Protein AF-A0AA38FJ65-F1 (afdb_monomer)

Solvent-accessible surface area (backbone atoms only — not comparable to full-atom values): 4771 Å² total; per-residue (Å²): 138,94,56,74,66,57,56,56,50,50,54,50,48,56,53,51,52,64,65,42,51,59,53,58,55,50,49,57,59,56,74,70,44,100,36,76,45,82,35,53,45,43,93,92,55,47,74,42,74,68,48,42,52,55,48,48,52,39,58,74,73,66,55,80,61,49,75,45,43,57,78,80,39,79,79,76,76,116

Structure (mmCIF, N/CA/C/O backbone):
data_AF-A0AA38FJ65-F1
#
_entry.id   AF-A0AA38FJ65-F1
#
loop_
_atom_site.group_PDB
_atom_site.id
_atom_site.type_symbol
_atom_site.label_atom_id
_atom_site.label_alt_id
_atom_site.label_comp_id
_atom_site.label_asym_id
_atom_site.label_entity_id
_atom_site.label_seq_id
_atom_site.pdbx_PDB_ins_code
_atom_site.Cartn_x
_atom_site.Cartn_y
_atom_site.Cartn_z
_atom_site.occupancy
_atom_site.B_iso_or_equiv
_atom_site.auth_seq_id
_atom_site.auth_comp_id
_atom_site.auth_asym_id
_atom_site.auth_atom_id
_atom_site.pdbx_PDB_model_num
ATOM 1 N N . CYS A 1 1 ? 23.074 -0.687 -48.239 1.00 44.44 1 CYS A N 1
ATOM 2 C CA . CYS A 1 1 ? 23.369 -0.984 -46.815 1.00 44.44 1 CYS A CA 1
ATOM 3 C C . CYS A 1 1 ? 22.114 -0.813 -45.953 1.00 44.44 1 CYS A C 1
ATOM 5 O O . CYS A 1 1 ? 21.881 0.254 -45.396 1.00 44.44 1 CYS A O 1
ATOM 7 N N . ARG A 1 2 ? 21.259 -1.839 -45.904 1.00 53.94 2 ARG A N 1
ATOM 8 C CA . ARG A 1 2 ? 19.887 -1.772 -45.378 1.00 53.94 2 ARG A CA 1
ATOM 9 C C . ARG A 1 2 ? 19.8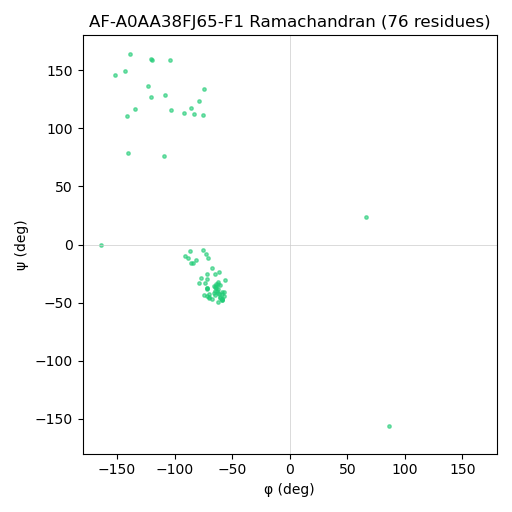10 -2.541 -44.050 1.00 53.94 2 ARG A C 1
ATOM 11 O O . ARG A 1 2 ? 19.377 -3.677 -44.058 1.00 53.94 2 ARG A O 1
ATOM 18 N N . ASN A 1 3 ? 20.323 -1.975 -42.948 1.00 57.84 3 ASN A N 1
ATOM 19 C CA . ASN A 1 3 ? 20.080 -2.534 -41.597 1.00 57.84 3 ASN A CA 1
ATOM 20 C C . ASN A 1 3 ? 20.392 -1.614 -40.395 1.00 57.84 3 ASN A C 1
ATOM 22 O O . ASN A 1 3 ? 20.147 -2.020 -39.262 1.00 57.84 3 ASN A O 1
ATOM 26 N N . ARG A 1 4 ? 20.870 -0.372 -40.585 1.00 57.72 4 ARG A N 1
ATOM 27 C CA . ARG A 1 4 ? 21.219 0.520 -39.453 1.00 57.72 4 ARG A CA 1
ATOM 28 C C . ARG A 1 4 ? 20.028 0.874 -38.544 1.00 57.72 4 ARG A C 1
ATOM 30 O O . ARG A 1 4 ? 20.207 0.977 -37.338 1.00 57.72 4 ARG A O 1
ATOM 37 N N . GLY A 1 5 ? 18.810 0.962 -39.085 1.00 60.69 5 GLY A N 1
ATOM 38 C CA . GLY A 1 5 ? 17.603 1.208 -38.284 1.00 60.69 5 GLY A CA 1
ATOM 39 C C . GLY A 1 5 ? 17.169 0.020 -37.419 1.00 60.69 5 GLY A C 1
ATOM 40 O O . GLY A 1 5 ? 16.550 0.218 -36.382 1.00 60.69 5 GLY A O 1
ATOM 41 N N . LYS A 1 6 ? 17.524 -1.217 -37.796 1.00 70.38 6 LYS A N 1
ATOM 42 C CA . LYS A 1 6 ? 17.078 -2.428 -37.089 1.00 70.38 6 LYS A CA 1
ATOM 43 C C . LYS A 1 6 ? 17.761 -2.574 -35.726 1.00 70.38 6 LYS A C 1
ATOM 45 O O . LYS A 1 6 ? 17.107 -2.955 -34.765 1.00 70.38 6 LYS A O 1
ATOM 50 N N . LEU A 1 7 ? 19.044 -2.208 -35.643 1.00 65.81 7 LEU A N 1
ATOM 51 C CA . LEU A 1 7 ? 19.821 -2.249 -34.401 1.00 65.81 7 LEU A CA 1
ATOM 52 C C . LEU A 1 7 ? 19.381 -1.151 -33.422 1.00 65.81 7 LEU A C 1
ATOM 54 O O . LEU A 1 7 ? 19.147 -1.440 -32.255 1.00 65.81 7 LEU A O 1
ATOM 58 N N . ALA A 1 8 ? 19.177 0.079 -33.909 1.00 70.94 8 ALA A N 1
ATOM 59 C CA . ALA A 1 8 ? 18.674 1.186 -33.092 1.00 70.94 8 ALA A CA 1
ATOM 60 C C . ALA A 1 8 ? 17.263 0.910 -32.542 1.00 70.94 8 ALA A C 1
ATOM 62 O O . ALA A 1 8 ? 16.980 1.209 -31.385 1.00 70.94 8 ALA A O 1
ATOM 63 N N . ASN A 1 9 ? 16.393 0.282 -33.342 1.00 74.00 9 ASN A N 1
ATOM 64 C CA . ASN A 1 9 ? 15.043 -0.069 -32.905 1.00 74.00 9 ASN A CA 1
ATOM 65 C C . ASN A 1 9 ? 15.034 -1.253 -31.925 1.00 74.00 9 ASN A C 1
ATOM 67 O O . ASN A 1 9 ? 14.207 -1.290 -31.023 1.00 74.00 9 ASN A O 1
ATOM 71 N N . MET A 1 10 ? 15.963 -2.204 -32.070 1.00 73.75 10 MET A N 1
ATOM 72 C CA . MET A 1 10 ? 16.111 -3.330 -31.144 1.00 73.75 10 MET A CA 1
ATOM 73 C C . MET A 1 10 ? 16.645 -2.865 -29.783 1.00 73.75 10 MET A C 1
ATOM 75 O O . MET A 1 10 ? 16.058 -3.203 -28.763 1.00 73.75 10 MET A O 1
ATOM 79 N N . PHE A 1 11 ? 17.670 -2.005 -29.770 1.00 73.38 11 PHE A N 1
ATOM 80 C CA . PHE A 1 11 ? 18.174 -1.379 -28.542 1.00 73.38 11 PHE A CA 1
ATOM 81 C C . PHE A 1 11 ? 17.103 -0.536 -27.841 1.00 73.38 11 PHE A C 1
ATOM 83 O O . PHE A 1 11 ? 16.915 -0.657 -26.635 1.00 73.38 11 PHE A O 1
ATOM 90 N N . ARG A 1 12 ? 16.355 0.280 -28.593 1.00 74.62 12 ARG A N 1
ATOM 91 C CA . ARG A 1 12 ? 15.263 1.094 -28.042 1.00 74.62 12 ARG A CA 1
ATOM 92 C C . ARG A 1 12 ? 14.131 0.238 -27.470 1.00 74.62 12 ARG A C 1
ATOM 94 O O . ARG A 1 12 ? 13.601 0.587 -26.425 1.00 74.62 12 ARG A O 1
ATOM 101 N N . LYS A 1 13 ? 13.810 -0.896 -28.102 1.00 73.31 13 LYS A N 1
ATOM 102 C CA . LYS A 1 13 ? 12.816 -1.850 -27.593 1.00 73.31 13 LYS A CA 1
ATOM 103 C C . LYS A 1 13 ? 13.266 -2.499 -26.282 1.00 73.31 13 LYS A C 1
ATOM 105 O O . LYS A 1 13 ? 12.467 -2.589 -25.366 1.00 73.31 13 LYS A O 1
ATOM 110 N N . SER A 1 14 ? 14.539 -2.879 -26.163 1.00 70.75 14 SER A N 1
ATOM 111 C CA . SER A 1 14 ? 15.079 -3.438 -24.916 1.00 70.75 14 SER A CA 1
ATOM 112 C C . SER A 1 14 ? 15.082 -2.430 -23.762 1.00 70.75 14 SER A C 1
ATOM 114 O O . SER A 1 14 ? 14.811 -2.810 -22.627 1.00 70.75 14 SER A O 1
ATOM 116 N N . ILE A 1 15 ? 15.343 -1.147 -24.042 1.00 73.12 15 ILE A N 1
ATOM 117 C CA . ILE A 1 15 ? 15.266 -0.085 -23.026 1.00 73.12 15 ILE A CA 1
ATOM 118 C C . ILE A 1 15 ? 13.811 0.124 -22.574 1.00 73.12 15 ILE A C 1
ATOM 120 O O . ILE A 1 15 ? 13.546 0.122 -21.374 1.00 73.12 15 ILE A O 1
ATOM 124 N N . ASP A 1 16 ? 12.866 0.218 -23.511 1.00 69.12 16 ASP A N 1
ATOM 125 C CA . ASP A 1 16 ? 11.425 0.353 -23.237 1.00 69.12 16 ASP A CA 1
ATOM 126 C C . ASP A 1 16 ? 10.884 -0.830 -22.405 1.00 69.12 16 ASP A C 1
ATOM 128 O O . ASP A 1 16 ? 10.178 -0.655 -21.415 1.00 69.12 16 ASP A O 1
ATOM 132 N N . GLU A 1 17 ? 11.321 -2.053 -22.717 1.00 70.62 17 GLU A N 1
ATOM 133 C CA . GLU A 1 17 ? 10.908 -3.265 -22.008 1.00 70.62 17 GLU A CA 1
ATOM 134 C C . GLU A 1 17 ? 11.394 -3.296 -20.548 1.00 70.62 17 GLU A C 1
ATOM 136 O O . GLU A 1 17 ? 10.646 -3.745 -19.674 1.00 70.62 17 GLU A O 1
ATOM 141 N N . SER A 1 18 ? 12.598 -2.772 -20.282 1.00 68.12 18 SER A N 1
ATOM 142 C CA . SER A 1 18 ? 13.161 -2.659 -18.929 1.00 68.12 18 SER A CA 1
ATOM 143 C C . SER A 1 18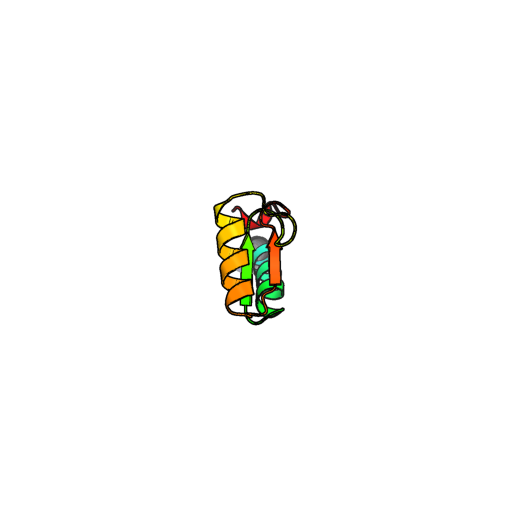 ? 12.477 -1.588 -18.073 1.00 68.12 18 SER A C 1
ATOM 145 O O . SER A 1 18 ? 12.234 -1.824 -16.892 1.00 68.12 18 SER A O 1
ATOM 147 N N . VAL A 1 19 ? 12.093 -0.454 -18.669 1.00 71.56 19 VAL A N 1
ATOM 148 C CA . VAL A 1 19 ? 11.437 0.664 -17.966 1.00 71.56 19 VAL A CA 1
ATOM 149 C C . VAL A 1 19 ? 9.949 0.387 -17.724 1.00 71.56 19 VAL A C 1
ATOM 151 O O . VAL A 1 19 ? 9.396 0.771 -16.693 1.00 71.56 19 VAL A O 1
ATOM 154 N N . ASP A 1 20 ? 9.290 -0.336 -18.630 1.00 73.81 20 ASP A N 1
ATOM 155 C CA . ASP A 1 20 ? 7.867 -0.645 -18.486 1.00 73.81 20 ASP A CA 1
ATOM 156 C C . ASP A 1 20 ? 7.578 -1.889 -17.641 1.00 73.81 20 ASP A C 1
ATOM 158 O O . ASP A 1 20 ? 6.438 -2.090 -17.216 1.00 73.81 20 ASP A O 1
ATOM 162 N N . ALA A 1 21 ? 8.559 -2.760 -17.388 1.00 73.75 21 ALA A N 1
ATOM 163 C CA . ALA A 1 21 ? 8.334 -3.957 -16.577 1.00 73.75 21 ALA A CA 1
ATOM 164 C C . ALA A 1 21 ? 7.822 -3.630 -15.150 1.00 73.75 21 ALA A C 1
ATOM 166 O O . ALA A 1 21 ? 6.790 -4.197 -14.767 1.00 73.75 21 ALA A O 1
ATOM 167 N N . PRO A 1 22 ? 8.420 -2.674 -14.408 1.00 73.62 22 PRO A N 1
ATOM 168 C CA . PRO A 1 22 ? 7.880 -2.164 -13.143 1.00 73.62 22 PRO A CA 1
ATOM 169 C C . PRO A 1 22 ? 6.485 -1.548 -13.278 1.00 73.62 22 PRO A C 1
ATOM 171 O O . PRO A 1 22 ? 5.562 -1.899 -12.538 1.00 73.62 22 PRO A O 1
ATOM 174 N N . ARG A 1 23 ? 6.299 -0.676 -14.280 1.00 78.31 23 ARG A N 1
ATOM 175 C CA . ARG A 1 23 ? 5.029 0.025 -14.532 1.00 78.31 23 ARG A CA 1
ATOM 176 C C . ARG A 1 23 ? 3.880 -0.943 -14.776 1.00 78.31 23 ARG A C 1
ATOM 178 O O . ARG A 1 23 ? 2.806 -0.766 -14.213 1.00 78.31 23 ARG A O 1
ATOM 185 N N . ARG A 1 24 ? 4.107 -2.004 -15.556 1.00 80.31 24 ARG A N 1
ATOM 186 C CA . ARG A 1 24 ? 3.109 -3.052 -15.823 1.00 80.31 24 ARG A CA 1
ATOM 187 C C . ARG A 1 24 ? 2.713 -3.819 -14.561 1.00 80.31 24 ARG A C 1
ATOM 189 O O . ARG A 1 24 ? 1.560 -4.231 -14.445 1.00 80.31 24 ARG A O 1
ATOM 196 N N . LYS A 1 25 ? 3.643 -4.026 -13.624 1.00 79.06 25 LYS A N 1
ATOM 197 C CA . LYS A 1 25 ? 3.359 -4.685 -12.339 1.00 79.06 25 LYS A CA 1
ATOM 198 C C . LYS A 1 25 ? 2.499 -3.787 -11.447 1.00 79.06 25 LYS A C 1
ATOM 200 O O . LYS A 1 25 ? 1.482 -4.252 -10.941 1.00 79.06 25 LYS A O 1
ATOM 205 N N . LEU A 1 26 ? 2.854 -2.506 -11.337 1.00 80.50 26 LEU A N 1
ATOM 206 C CA . LEU A 1 26 ? 2.080 -1.509 -10.590 1.00 80.50 26 LEU A CA 1
ATOM 207 C C . LEU A 1 26 ? 0.676 -1.313 -11.168 1.00 80.50 26 LEU A C 1
ATOM 209 O O . LEU A 1 26 ? -0.285 -1.282 -10.405 1.00 80.50 26 LEU A O 1
ATOM 213 N N . HIS A 1 27 ? 0.537 -1.274 -12.496 1.00 81.69 27 HIS A N 1
ATOM 214 C CA . HIS A 1 27 ? -0.766 -1.145 -13.155 1.00 81.69 27 HIS A CA 1
ATOM 215 C C . HIS A 1 27 ? -1.729 -2.266 -12.759 1.00 81.69 27 HIS A C 1
ATOM 217 O O . HIS A 1 27 ? -2.869 -2.010 -12.398 1.00 81.69 27 HIS A O 1
ATOM 223 N N . LYS A 1 28 ? -1.249 -3.515 -12.726 1.00 83.19 28 LYS A N 1
ATOM 224 C CA . LYS A 1 28 ? -2.070 -4.660 -12.300 1.00 83.19 28 LYS A CA 1
ATOM 225 C C . LYS A 1 28 ? -2.535 -4.554 -10.848 1.00 83.19 28 LYS A C 1
ATOM 227 O O . LYS A 1 28 ? -3.613 -5.037 -10.520 1.00 83.19 28 LYS A O 1
ATOM 232 N N . ILE A 1 29 ? -1.710 -3.975 -9.977 1.00 82.00 29 ILE A N 1
ATOM 233 C CA . ILE A 1 29 ? -2.044 -3.781 -8.561 1.00 82.00 29 ILE A CA 1
ATOM 234 C C . ILE A 1 29 ? -3.063 -2.647 -8.422 1.00 82.00 29 ILE A C 1
ATOM 236 O O . ILE A 1 29 ? -4.052 -2.806 -7.709 1.00 82.00 29 ILE A O 1
ATOM 240 N N . TRP A 1 30 ? -2.860 -1.544 -9.144 1.00 79.56 30 TRP A N 1
ATOM 241 C CA . TRP A 1 30 ? -3.780 -0.409 -9.191 1.00 79.56 30 TRP A CA 1
ATOM 242 C C . TRP A 1 30 ? -5.170 -0.817 -9.688 1.00 79.56 30 TRP A C 1
ATOM 244 O O . TRP A 1 30 ? -6.166 -0.526 -9.037 1.00 79.56 30 TRP A O 1
ATOM 254 N N . ASP A 1 31 ? -5.234 -1.568 -10.787 1.00 84.25 31 ASP A N 1
ATOM 255 C CA . ASP A 1 31 ? -6.494 -1.988 -11.408 1.00 84.25 31 ASP A CA 1
ATOM 256 C C . ASP A 1 31 ? -7.234 -3.074 -10.599 1.00 84.25 31 ASP A C 1
ATOM 258 O O . ASP A 1 31 ? -8.373 -3.419 -10.910 1.00 84.25 31 ASP A O 1
ATOM 262 N N . SER A 1 32 ? -6.613 -3.629 -9.548 1.00 83.00 32 SER A N 1
ATOM 263 C CA . SER A 1 32 ? -7.204 -4.722 -8.764 1.00 83.00 32 SER A CA 1
ATOM 264 C C . SER A 1 32 ? -8.379 -4.286 -7.889 1.00 83.00 32 SER A C 1
ATOM 266 O O . SER A 1 32 ? -9.263 -5.093 -7.596 1.00 83.00 32 SER A O 1
ATOM 268 N N . LYS A 1 33 ? -8.382 -3.030 -7.437 1.00 84.94 33 LYS A N 1
ATOM 269 C CA . LYS A 1 33 ? -9.344 -2.509 -6.466 1.00 84.94 33 LYS A CA 1
ATOM 270 C C . LYS A 1 33 ? -9.549 -1.008 -6.680 1.00 84.94 33 LYS A C 1
ATOM 272 O O . LYS A 1 33 ? -8.590 -0.309 -6.987 1.00 84.94 33 LYS A O 1
ATOM 277 N N . PRO A 1 34 ? -10.766 -0.494 -6.441 1.00 84.00 34 PRO A N 1
ATOM 278 C CA . PRO A 1 34 ? -11.114 0.900 -6.722 1.00 84.00 34 PRO A CA 1
ATOM 279 C C . PRO A 1 34 ? -10.343 1.923 -5.870 1.00 84.00 34 PRO A C 1
ATOM 281 O O . PRO A 1 34 ? -10.163 3.055 -6.306 1.00 84.00 34 PRO A O 1
ATOM 284 N N . ALA A 1 35 ? -9.870 1.538 -4.681 1.00 87.06 35 ALA A N 1
ATOM 285 C CA . ALA A 1 35 ? -9.069 2.391 -3.808 1.00 87.06 35 ALA A CA 1
ATOM 286 C C . ALA A 1 35 ? -7.854 1.623 -3.267 1.00 87.06 35 ALA A C 1
ATOM 288 O O . ALA A 1 35 ? -8.028 0.646 -2.534 1.00 87.06 35 ALA A O 1
ATOM 289 N N . MET A 1 36 ? -6.638 2.069 -3.619 1.00 88.94 36 MET A N 1
ATOM 290 C CA . MET A 1 36 ? -5.352 1.529 -3.145 1.00 88.94 36 MET A CA 1
ATOM 291 C C . MET A 1 36 ? -4.634 2.451 -2.172 1.00 88.94 36 MET A C 1
ATOM 293 O O . MET A 1 36 ? -4.362 3.607 -2.483 1.00 88.94 36 MET A O 1
ATOM 297 N N . LEU A 1 37 ? -4.238 1.885 -1.029 1.00 89.06 37 LEU A N 1
ATOM 298 C CA . LEU A 1 37 ? -3.344 2.512 -0.069 1.00 89.06 37 LEU A CA 1
ATOM 299 C C . LEU A 1 37 ? -1.933 1.923 -0.191 1.00 89.06 37 LEU A C 1
ATO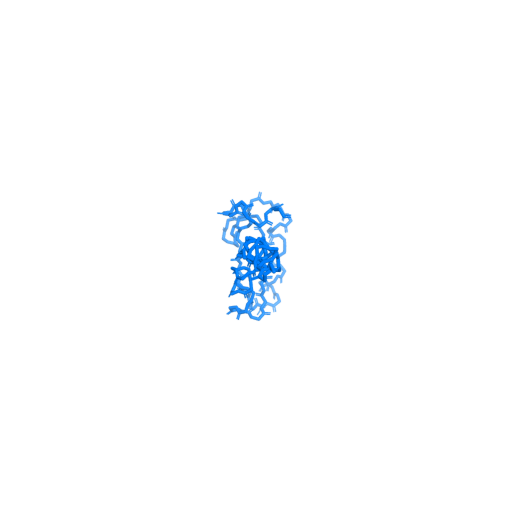M 301 O O . LEU A 1 37 ? -1.699 0.753 0.116 1.00 89.06 37 LEU A O 1
ATOM 305 N N . PHE A 1 38 ? -0.980 2.764 -0.580 1.00 88.44 38 PHE A N 1
ATOM 306 C CA . PHE A 1 38 ? 0.446 2.445 -0.545 1.00 88.44 38 PHE A CA 1
ATOM 307 C C . PHE A 1 38 ? 1.018 2.915 0.792 1.00 88.44 38 PHE A C 1
ATOM 309 O O . PHE A 1 38 ? 1.044 4.112 1.075 1.00 88.44 38 PHE A O 1
ATOM 316 N N . MET A 1 39 ? 1.439 1.980 1.642 1.00 87.12 39 MET A N 1
ATOM 317 C CA . MET A 1 39 ? 1.879 2.285 3.007 1.00 87.12 39 MET A CA 1
ATOM 318 C C . MET A 1 39 ? 3.117 1.479 3.397 1.00 87.12 39 MET A C 1
ATOM 320 O O . MET A 1 39 ? 3.452 0.487 2.764 1.00 87.12 39 MET A O 1
ATOM 324 N N . LYS A 1 40 ? 3.801 1.908 4.464 1.00 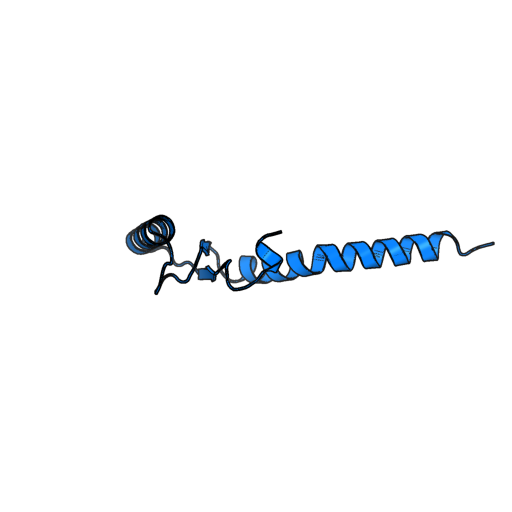86.19 40 LYS A N 1
ATOM 325 C CA . LYS A 1 40 ? 4.881 1.132 5.093 1.00 86.19 40 LYS A CA 1
ATOM 326 C C . LYS A 1 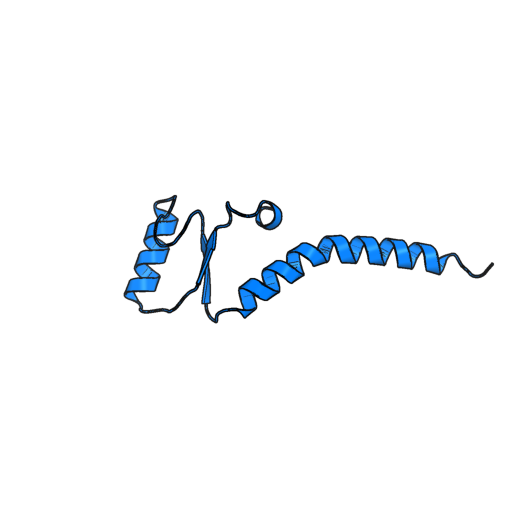40 ? 4.292 0.149 6.104 1.00 86.19 40 LYS A C 1
ATOM 328 O O . LYS A 1 40 ? 3.718 0.580 7.114 1.00 86.19 40 LYS A O 1
ATOM 333 N N . GLY A 1 41 ? 4.476 -1.142 5.856 1.00 85.38 41 GLY A N 1
ATOM 334 C CA . GLY A 1 41 ? 3.866 -2.228 6.617 1.00 85.38 41 GLY A CA 1
ATOM 335 C C . GLY A 1 41 ? 2.473 -2.589 6.098 1.00 85.38 41 GLY A C 1
ATOM 336 O O . GLY A 1 41 ? 2.125 -2.331 4.950 1.00 85.38 41 GLY A O 1
ATOM 337 N N . THR A 1 42 ? 1.645 -3.185 6.956 1.00 86.75 42 THR A N 1
ATOM 338 C CA . THR A 1 42 ? 0.291 -3.638 6.584 1.00 86.75 42 THR A CA 1
ATOM 339 C C . THR A 1 42 ? -0.772 -2.933 7.425 1.00 86.75 42 THR A C 1
ATOM 341 O O . THR A 1 42 ? -0.465 -2.510 8.539 1.00 86.75 42 THR A O 1
ATOM 344 N N . PRO A 1 43 ? -2.044 -2.868 6.993 1.00 86.38 43 PRO A N 1
ATOM 345 C CA . PRO A 1 43 ? -3.119 -2.284 7.801 1.00 86.38 43 PRO A CA 1
ATOM 346 C C . PRO A 1 43 ? -3.268 -2.948 9.176 1.00 86.38 43 PRO A C 1
ATOM 348 O O . PRO A 1 43 ? -3.626 -2.296 10.149 1.00 86.38 43 PRO A O 1
ATOM 351 N N . LYS A 1 44 ? -2.936 -4.245 9.277 1.00 85.31 44 LYS A N 1
ATOM 352 C CA . LYS A 1 44 ? -2.931 -5.000 10.541 1.00 85.31 44 LYS A CA 1
ATOM 353 C C . LYS A 1 44 ? -1.709 -4.708 11.418 1.00 85.31 44 LYS A C 1
ATOM 355 O O . LYS A 1 44 ? -1.780 -4.870 12.632 1.00 85.31 44 LYS A O 1
ATOM 360 N N . LYS A 1 45 ? -0.578 -4.345 10.809 1.00 86.12 45 LYS A N 1
ATOM 361 C CA . LYS A 1 45 ? 0.696 -4.041 11.477 1.00 86.12 45 LYS A CA 1
ATOM 362 C C . LYS A 1 45 ? 1.360 -2.834 10.792 1.00 86.12 45 LYS A C 1
ATOM 364 O O . LYS A 1 45 ? 2.248 -3.034 9.958 1.00 86.12 45 LYS A O 1
ATOM 369 N N . PRO A 1 46 ? 0.913 -1.599 11.085 1.00 86.62 46 PRO A N 1
ATOM 370 C CA . PRO A 1 46 ? 1.499 -0.394 10.507 1.00 86.62 46 PRO A CA 1
ATOM 371 C C . PRO A 1 46 ? 2.854 -0.093 11.158 1.00 86.62 46 PRO A C 1
ATOM 373 O O . PRO A 1 46 ? 2.972 -0.104 12.383 1.00 86.62 46 PRO A O 1
ATOM 376 N N . SER A 1 47 ? 3.872 0.213 10.349 1.00 82.81 47 SER A N 1
ATOM 377 C CA . SER A 1 47 ? 5.237 0.463 10.848 1.00 82.81 47 SER A CA 1
ATOM 378 C C . SER A 1 47 ? 5.495 1.917 11.274 1.00 82.81 47 SER A C 1
ATOM 380 O O . SER A 1 47 ? 6.567 2.225 11.785 1.00 82.81 47 SER A O 1
ATOM 382 N N . CYS A 1 48 ? 4.546 2.834 11.063 1.00 84.62 48 CYS A N 1
ATOM 383 C CA . CYS A 1 48 ? 4.676 4.260 11.382 1.00 84.62 48 CYS A CA 1
ATOM 384 C C . CYS A 1 48 ? 3.339 4.826 11.887 1.00 84.62 48 CYS A C 1
ATOM 386 O O . CYS A 1 48 ? 2.279 4.367 11.457 1.00 84.62 48 CYS A O 1
ATOM 388 N N . GLY A 1 49 ? 3.382 5.838 12.764 1.00 84.38 49 GLY A N 1
ATOM 389 C CA . GLY A 1 49 ? 2.185 6.502 13.300 1.00 84.38 49 GLY A CA 1
ATOM 390 C C . GLY A 1 49 ? 1.283 7.089 12.210 1.00 84.38 49 GLY A C 1
ATOM 391 O O . GLY A 1 49 ? 0.079 6.864 12.240 1.00 84.38 49 GLY A O 1
ATOM 392 N N . LEU A 1 50 ? 1.877 7.706 11.184 1.00 86.06 50 LEU A N 1
ATOM 393 C CA . LEU A 1 50 ? 1.152 8.247 10.026 1.00 86.06 50 LEU A CA 1
ATOM 394 C C . LEU A 1 50 ? 0.390 7.157 9.262 1.00 86.06 50 LEU A C 1
ATOM 396 O O . LEU A 1 50 ? -0.791 7.305 8.965 1.00 86.06 50 LEU A O 1
ATOM 400 N N . SER A 1 51 ? 1.046 6.024 8.995 1.00 85.88 51 SER A N 1
ATOM 401 C CA . SER A 1 51 ? 0.414 4.884 8.325 1.00 85.88 51 SER A CA 1
ATOM 402 C C . SER A 1 51 ? -0.779 4.342 9.121 1.00 85.88 51 SER A C 1
ATOM 404 O O . SER A 1 51 ? -1.754 3.888 8.530 1.00 85.88 51 SER A O 1
ATOM 406 N N . LYS A 1 52 ? -0.708 4.378 10.458 1.00 88.56 52 LYS A N 1
ATOM 407 C CA . LYS A 1 52 ? -1.798 3.942 11.340 1.00 88.56 52 LYS A CA 1
ATOM 408 C C . LYS A 1 52 ? -2.985 4.903 11.293 1.00 88.56 52 LYS A C 1
ATOM 410 O O . LYS A 1 52 ? -4.121 4.452 11.237 1.00 88.56 52 LYS A O 1
ATOM 415 N N . GLU A 1 53 ? -2.721 6.203 11.302 1.00 91.06 53 GLU A N 1
ATOM 416 C CA . GLU A 1 53 ? -3.760 7.234 11.288 1.00 91.06 53 GLU A CA 1
ATOM 417 C C . GLU A 1 53 ? -4.566 7.215 9.983 1.00 91.06 53 GLU A C 1
ATOM 419 O O . GLU A 1 53 ? -5.791 7.195 10.019 1.00 91.06 53 GLU A O 1
ATOM 424 N N . VAL A 1 54 ? -3.894 7.070 8.837 1.00 90.69 54 VAL A N 1
ATOM 425 C CA . VAL A 1 54 ? -4.566 6.932 7.533 1.00 90.69 54 VAL A CA 1
ATOM 426 C C . VAL A 1 54 ? -5.449 5.681 7.475 1.00 90.69 54 VAL A C 1
ATOM 428 O O . VAL A 1 54 ? -6.579 5.746 6.997 1.00 90.69 54 VAL A O 1
ATOM 431 N N . VAL A 1 55 ? -4.967 4.542 7.988 1.00 91.75 55 VAL A N 1
ATOM 432 C CA . VAL A 1 55 ? -5.761 3.302 8.056 1.00 91.75 55 VAL A CA 1
ATOM 433 C C . VAL A 1 55 ? -6.979 3.470 8.963 1.00 91.75 55 VAL A C 1
ATOM 435 O O . VAL A 1 55 ? -8.050 2.974 8.625 1.00 91.75 55 VAL A O 1
ATOM 438 N N . ASN A 1 56 ? -6.837 4.166 10.094 1.00 91.44 56 ASN A N 1
ATOM 439 C CA . ASN A 1 56 ? -7.955 4.431 10.997 1.00 91.44 56 ASN A CA 1
ATOM 440 C C . ASN A 1 56 ? -9.039 5.270 10.314 1.00 91.44 56 ASN A C 1
ATOM 442 O O . ASN A 1 56 ? -10.185 4.842 10.307 1.00 91.44 56 ASN A O 1
ATOM 446 N N . ILE A 1 57 ? -8.669 6.381 9.671 1.00 92.44 57 ILE A N 1
ATOM 447 C CA . ILE A 1 57 ? -9.621 7.256 8.966 1.00 92.44 57 ILE A CA 1
ATOM 448 C C . ILE A 1 57 ? -10.368 6.478 7.877 1.00 92.44 57 ILE A C 1
ATOM 450 O O . ILE A 1 57 ? -11.589 6.526 7.802 1.00 92.44 57 ILE A O 1
ATOM 454 N N . LEU A 1 58 ? -9.654 5.702 7.056 1.00 90.81 58 LEU A N 1
ATOM 455 C CA . LEU A 1 58 ? -10.290 4.928 5.985 1.00 9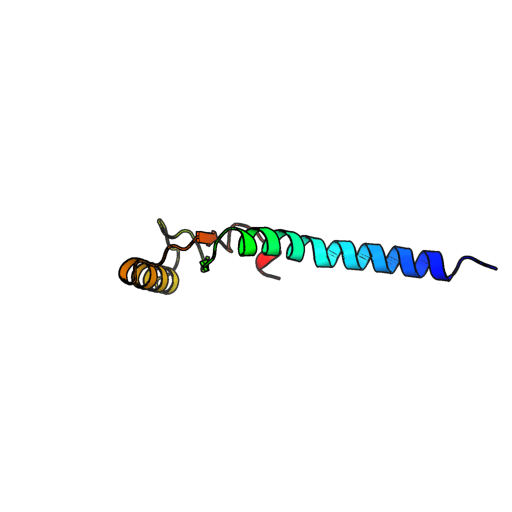0.81 58 LEU A CA 1
ATOM 456 C C . LEU A 1 58 ? -11.257 3.859 6.518 1.00 90.81 58 LEU A C 1
ATOM 458 O O . LEU A 1 58 ? -12.289 3.608 5.899 1.00 90.81 58 LEU A O 1
ATOM 462 N N . ASN A 1 59 ? -10.934 3.242 7.659 1.00 89.81 59 ASN A N 1
ATOM 463 C CA . ASN A 1 59 ? -11.821 2.284 8.316 1.00 89.81 59 ASN A CA 1
ATOM 464 C C . ASN A 1 59 ? -13.038 2.966 8.963 1.00 89.81 59 ASN A C 1
ATOM 466 O O . ASN A 1 59 ? -14.127 2.401 8.921 1.00 89.81 59 ASN A O 1
ATOM 470 N N . GLU A 1 60 ? -12.865 4.152 9.554 1.00 93.31 60 GLU A N 1
ATOM 471 C CA . GLU A 1 60 ? -13.947 4.950 10.154 1.00 93.31 60 GLU A CA 1
ATOM 472 C C . GLU A 1 60 ? -14.955 5.423 9.098 1.00 93.31 60 GLU A C 1
ATOM 474 O O . GLU A 1 60 ? -16.160 5.329 9.314 1.00 93.31 60 GLU A O 1
ATOM 479 N N . GLU A 1 61 ? -14.468 5.825 7.924 1.00 92.12 61 GLU A N 1
ATOM 480 C CA . GLU A 1 61 ? -15.292 6.200 6.766 1.00 92.12 61 GLU A CA 1
ATOM 481 C C . GLU A 1 61 ? -15.912 4.985 6.042 1.00 92.12 61 GLU A C 1
ATOM 483 O O . GLU A 1 61 ? -16.684 5.143 5.096 1.00 92.12 61 GLU A O 1
ATOM 488 N N . GLY A 1 62 ? -15.583 3.755 6.458 1.00 89.88 62 GLY A N 1
ATOM 489 C CA . GLY A 1 62 ? -16.121 2.527 5.866 1.00 89.88 62 GLY A CA 1
ATOM 490 C C . GLY A 1 62 ? -15.685 2.290 4.417 1.00 89.88 62 GLY A C 1
ATOM 491 O O . GLY A 1 62 ? -16.377 1.599 3.667 1.00 89.88 62 GLY A O 1
ATOM 492 N N . VAL A 1 63 ? -14.556 2.865 3.999 1.00 89.81 63 VAL A N 1
ATOM 493 C CA . VAL A 1 63 ? -14.043 2.723 2.635 1.00 89.81 63 VAL A CA 1
ATOM 494 C C . VAL A 1 63 ? -13.365 1.366 2.493 1.00 89.81 63 VAL A C 1
ATOM 496 O O . VAL A 1 63 ? -12.405 1.057 3.196 1.00 89.81 63 VAL A O 1
ATOM 499 N N . GLU A 1 64 ? -13.808 0.551 1.536 1.00 89.12 64 GLU A N 1
ATOM 500 C CA . GLU A 1 64 ? -13.077 -0.660 1.173 1.00 89.12 64 GLU A CA 1
ATOM 501 C C . GLU A 1 64 ? -11.843 -0.302 0.346 1.00 89.12 64 GLU A C 1
ATOM 503 O O . GLU A 1 64 ? -11.929 0.109 -0.813 1.00 89.12 64 GLU A O 1
ATOM 508 N N . PHE A 1 65 ? -10.670 -0.508 0.936 1.00 90.50 65 PHE A N 1
ATOM 509 C CA . PHE A 1 65 ? -9.399 -0.363 0.248 1.00 90.50 65 PHE A CA 1
ATOM 510 C C . PHE A 1 65 ? -8.607 -1.670 0.276 1.00 90.50 65 PHE A C 1
ATOM 512 O O . PHE A 1 65 ? -8.825 -2.603 1.053 1.00 90.50 65 PHE A O 1
ATOM 519 N N . GLY A 1 66 ? -7.666 -1.780 -0.641 1.00 90.50 66 GLY A N 1
ATOM 520 C CA . GLY A 1 66 ? -6.546 -2.707 -0.518 1.00 90.50 66 GLY A CA 1
ATOM 521 C C . GLY A 1 66 ? -5.284 -1.956 -0.137 1.00 90.50 66 GLY A C 1
ATOM 522 O O . GLY A 1 66 ? -5.171 -0.745 -0.316 1.00 90.50 66 GLY A O 1
ATOM 523 N N . SER A 1 67 ? -4.338 -2.698 0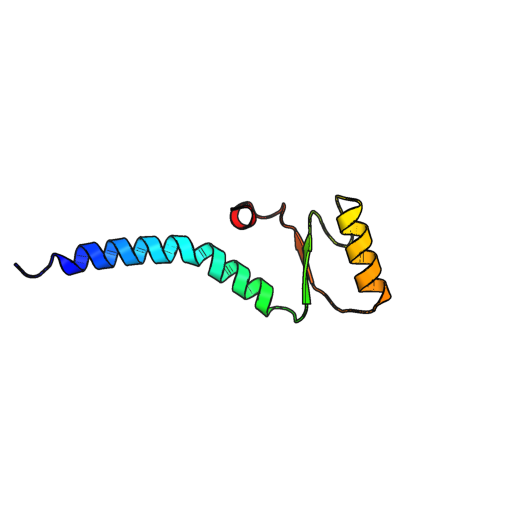.412 1.00 89.25 67 SER A N 1
ATOM 524 C CA . SER A 1 67 ? -3.079 -2.154 0.889 1.00 89.25 67 SER A CA 1
ATOM 525 C C . SER A 1 67 ? -1.920 -2.841 0.201 1.00 89.25 67 SER A C 1
ATOM 527 O O . SER A 1 67 ? -1.900 -4.074 0.129 1.00 89.25 67 SER A O 1
ATOM 529 N N . PHE A 1 68 ? -0.933 -2.060 -0.208 1.00 88.25 68 PHE A N 1
ATOM 530 C CA . PHE A 1 68 ? 0.335 -2.566 -0.700 1.00 88.25 68 PHE A CA 1
ATOM 531 C C . PHE A 1 68 ? 1.471 -2.039 0.178 1.00 88.25 68 PHE A C 1
ATOM 533 O O . PHE A 1 68 ? 1.567 -0.831 0.415 1.00 88.25 68 PHE A O 1
ATOM 540 N N . ASP A 1 69 ? 2.303 -2.955 0.679 1.00 87.06 69 ASP A N 1
ATOM 541 C CA . ASP A 1 69 ? 3.468 -2.607 1.490 1.00 87.06 69 ASP A CA 1
ATOM 542 C C . ASP A 1 69 ? 4.644 -2.234 0.586 1.00 87.06 69 ASP A C 1
ATOM 544 O O . ASP A 1 69 ? 5.220 -3.086 -0.090 1.00 87.06 69 ASP A O 1
ATOM 548 N N . ILE A 1 70 ? 5.029 -0.961 0.611 1.00 83.50 70 ILE A N 1
ATOM 549 C CA . ILE A 1 70 ? 6.131 -0.438 -0.208 1.00 83.50 70 ILE A CA 1
ATOM 550 C C . ILE A 1 70 ? 7.514 -0.922 0.252 1.00 83.50 70 ILE A C 1
ATOM 552 O O . ILE A 1 70 ? 8.500 -0.698 -0.441 1.00 83.50 70 ILE A O 1
ATOM 556 N N . LEU A 1 71 ? 7.618 -1.539 1.435 1.00 75.19 71 LEU A N 1
ATOM 557 C CA . LEU A 1 71 ? 8.869 -2.138 1.915 1.00 75.19 71 LEU A CA 1
ATOM 558 C C . LEU A 1 71 ? 9.086 -3.552 1.373 1.00 75.19 71 LEU A C 1
ATOM 560 O O . LEU A 1 71 ? 10.194 -4.071 1.459 1.00 75.19 71 LEU A O 1
ATOM 564 N N . SER A 1 72 ? 8.039 -4.184 0.842 1.00 71.31 72 SER A N 1
ATOM 565 C CA . SER A 1 72 ? 8.118 -5.558 0.345 1.00 71.31 72 SER A CA 1
ATOM 566 C C . SER A 1 72 ? 8.715 -5.662 -1.065 1.00 71.31 72 SER A C 1
ATOM 568 O O . SER A 1 72 ? 9.037 -6.767 -1.492 1.00 71.31 72 SER A O 1
ATOM 570 N N . ASP A 1 73 ? 8.854 -4.553 -1.799 1.00 66.12 73 ASP A N 1
ATOM 571 C CA . ASP A 1 73 ? 9.312 -4.556 -3.194 1.00 66.12 73 ASP A CA 1
ATOM 572 C C . ASP A 1 73 ? 10.236 -3.352 -3.455 1.00 66.12 73 ASP A C 1
ATOM 574 O O . ASP A 1 73 ? 9.788 -2.204 -3.470 1.00 66.12 73 ASP A O 1
ATOM 578 N N . GLU A 1 74 ? 11.532 -3.608 -3.662 1.00 61.12 74 GLU A N 1
ATOM 579 C CA . GLU A 1 74 ? 12.559 -2.576 -3.913 1.00 61.12 74 GLU A CA 1
ATOM 580 C C . GLU A 1 74 ? 12.272 -1.768 -5.192 1.00 61.12 74 GLU A C 1
ATOM 582 O O . GLU A 1 74 ? 12.649 -0.606 -5.300 1.00 61.12 74 GLU A O 1
ATOM 587 N N . ILE A 1 75 ? 11.516 -2.355 -6.126 1.00 59.72 75 ILE A N 1
ATOM 588 C CA . ILE A 1 75 ? 11.170 -1.784 -7.435 1.00 59.72 75 ILE A CA 1
ATOM 589 C C . ILE A 1 75 ? 10.244 -0.557 -7.323 1.00 59.72 75 ILE A C 1
ATOM 591 O O . ILE A 1 75 ? 10.147 0.228 -8.259 1.00 59.72 75 ILE A O 1
ATOM 595 N N . VAL A 1 76 ? 9.532 -0.388 -6.205 1.00 59.81 76 VAL A N 1
ATOM 596 C CA . VAL A 1 76 ? 8.570 0.719 -6.018 1.00 59.81 76 VAL A CA 1
ATOM 597 C C . VAL A 1 76 ? 9.223 1.955 -5.378 1.00 59.81 76 VAL A C 1
ATOM 599 O O . VAL A 1 76 ? 8.599 3.012 -5.322 1.00 59.81 76 VAL A O 1
ATOM 602 N N . GLN A 1 77 ? 10.464 1.845 -4.888 1.00 55.25 77 GLN A N 1
ATOM 603 C CA . GLN A 1 77 ? 11.187 2.967 -4.271 1.00 55.25 77 GLN A CA 1
ATOM 604 C C . GLN A 1 77 ? 11.996 3.828 -5.258 1.00 55.25 77 GLN A C 1
ATOM 606 O O . GLN A 1 77 ? 12.429 4.909 -4.855 1.00 55.25 77 GLN A O 1
ATOM 611 N N . GLU A 1 78 ? 12.184 3.379 -6.505 1.00 44.34 78 GLU A N 1
ATOM 612 C CA . GLU A 1 78 ? 12.829 4.124 -7.608 1.00 44.34 78 GLU A CA 1
ATOM 613 C C . GLU A 1 78 ? 11.805 4.829 -8.512 1.00 44.34 78 GLU A C 1
ATOM 615 O O . GLU A 1 78 ? 12.063 6.000 -8.878 1.00 44.34 78 GLU A O 1
#

Foldseek 3Di:
DPPPVVVVVVVVVVVVCVVCPLVVVVVVVPVPDVAEDEAADACVDHPDPVRVVVSVVCVVVVHDYDYDHPVVDPSNVD

Sequence (78 aa):
CRNRGKLANMFRKSIDESVDAPRRKLHKIWDSKPAMLFMKGTPKKPSCGLSKEVVNILNEEGVEFGSFDILSDEIVQE

InterPro domains:
  IPR002109 Glutaredoxin [PF00462] (36-77)
  IPR004480 Monothiol glutaredoxin-related [PTHR10293] (22-78)
  IPR036249 Thioredoxin-like superfamily [SSF52833] (24-77)

Mean predicted aligned error: 10.14 Å

Secondary structure (DSSP, 8-state):
---HHHHHHHHHHHHHHHHHHHHHHHHHHHTTSSSEEEESEETTEESSHHHHHHHHHHHHTT---EEEETTS-GGG--

Radius of gyration: 19.19 Å; Cα contacts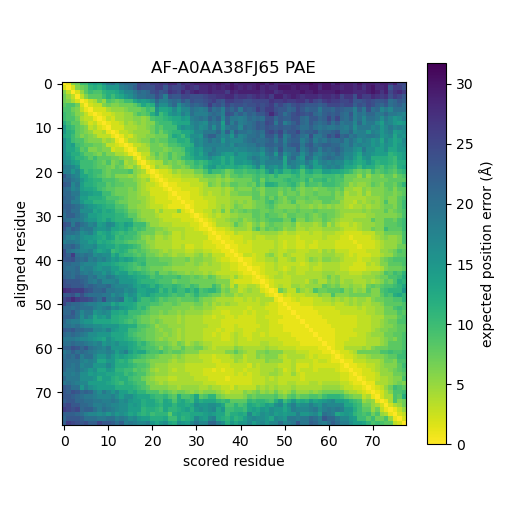 (8 Å, |Δi|>4): 55; chains: 1; bounding box: 40×14×60 Å

Nearest PDB structures (foldseek):
  3zyw-assembly1_A  TM=9.579E-01  e=4.149E-04  Homo sapiens
  5y4u-assembly1_A  TM=9.392E-01  e=5.090E-04  Saccharomyces cerevisiae S288C
  2yan-assembly2_B  TM=9.620E-01  e=3.210E-03  Homo sapiens
  2mma-assembly1_A  TM=9.140E-01  e=8.339E-03  Arabidopsis thaliana
  2mxn-assembly1_A  TM=8.533E-01  e=1.173E-02  Trypanosoma brucei

pLDDT: mean 78.79, std 11.64, range [44.34, 93.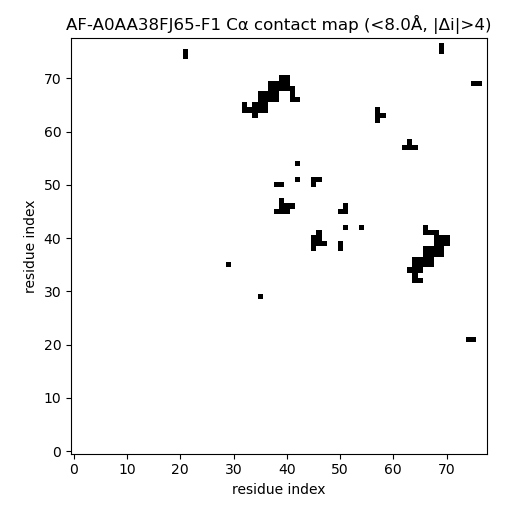31]

Organism: Taxus chinensis (NCBI:txid29808)